Protein AF-A0A699YR90-F1 (afdb_monomer_lite)

Foldseek 3Di:
DDDPDDDDDDDDDCDDPNVVVVVVVVVPDPDAAADADADPVRQVVVVVVPHPYHPHHDCVVVLVPDPVSVVVVVCVVVVD

InterPro domains:
  IPR000121 PEP-utilising enzyme, C-terminal [PF02896] (15-71)
  IPR010121 Pyruvate, phosphate dikinase [PTHR22931] (1-80)
  IPR015813 Pyruvate/Phosphoenolpyruvate kinase-like domain superfamily [SSF51621] (16-79)
  IPR040442 Pyruvate kinase-like domain superfamily [G3DSA:3.20.20.60] (30-80)

Structure (mmCIF, N/CA/C/O backbone):
data_AF-A0A699YR90-F1
#
_entry.id   AF-A0A699YR90-F1
#
loop_
_atom_site.group_PDB
_atom_site.id
_atom_site.type_symbol
_atom_site.label_atom_id
_atom_site.label_alt_id
_atom_site.label_comp_id
_atom_site.label_asym_id
_atom_site.label_entity_id
_atom_site.label_seq_id
_atom_site.pdbx_PDB_ins_code
_atom_site.Cartn_x
_atom_site.Cartn_y
_atom_site.Cartn_z
_atom_site.occupancy
_atom_site.B_iso_or_equiv
_atom_site.auth_seq_id
_atom_site.auth_comp_id
_atom_site.auth_asym_id
_atom_site.auth_atom_id
_atom_site.pdbx_PDB_model_num
ATOM 1 N N . GLU A 1 1 ? -7.024 22.132 -9.701 1.00 78.38 1 GLU A N 1
ATOM 2 C CA . GLU A 1 1 ? -6.625 23.513 -10.050 1.00 78.38 1 GLU A CA 1
ATOM 3 C C . GLU A 1 1 ? -5.293 23.470 -10.785 1.00 78.38 1 GLU A C 1
ATOM 5 O O . GLU A 1 1 ? -4.523 22.547 -10.540 1.00 78.38 1 GLU A O 1
ATOM 10 N N . ILE A 1 2 ? -5.032 24.403 -11.701 1.00 86.00 2 ILE A N 1
ATOM 11 C CA . ILE A 1 2 ? -3.713 24.543 -12.335 1.00 86.00 2 ILE A CA 1
ATOM 12 C C . ILE A 1 2 ? -2.990 25.665 -11.592 1.00 86.00 2 ILE A C 1
ATOM 14 O O . ILE A 1 2 ? -3.432 26.810 -11.637 1.00 86.00 2 ILE A O 1
ATOM 18 N N . VAL A 1 3 ? -1.908 25.328 -10.891 1.00 91.69 3 VAL A N 1
ATOM 19 C CA . VAL A 1 3 ? -1.129 26.269 -10.074 1.00 91.69 3 VAL A CA 1
ATOM 20 C C . VAL A 1 3 ? 0.291 26.349 -10.625 1.00 91.69 3 VAL A C 1
ATOM 22 O O . VAL A 1 3 ? 0.893 25.326 -10.948 1.00 91.69 3 VAL A O 1
ATOM 25 N N . ALA A 1 4 ? 0.823 27.565 -10.763 1.00 92.62 4 ALA A N 1
ATOM 26 C CA . ALA A 1 4 ? 2.171 27.781 -11.274 1.00 92.62 4 ALA A CA 1
ATOM 27 C C . ALA A 1 4 ? 3.240 27.397 -10.233 1.00 92.62 4 ALA A C 1
ATOM 29 O O . ALA A 1 4 ? 3.128 27.726 -9.050 1.00 92.62 4 ALA A O 1
ATOM 30 N N . GLY A 1 5 ? 4.310 26.748 -10.696 1.00 92.69 5 GLY A N 1
ATOM 31 C CA . GLY A 1 5 ? 5.457 26.372 -9.865 1.00 92.69 5 GLY A CA 1
ATOM 32 C C . GLY A 1 5 ? 5.221 25.162 -8.951 1.00 92.69 5 GLY A C 1
ATOM 33 O O . GLY A 1 5 ? 4.136 24.588 -8.893 1.00 92.69 5 GLY A O 1
ATOM 34 N N . LYS A 1 6 ? 6.277 24.749 -8.238 1.00 89.88 6 LYS A N 1
ATOM 35 C CA . LYS A 1 6 ? 6.222 23.625 -7.296 1.00 89.88 6 LYS A CA 1
ATOM 36 C C . LYS A 1 6 ? 5.683 24.108 -5.955 1.00 89.88 6 LYS A C 1
ATOM 38 O O . LYS A 1 6 ? 6.401 24.753 -5.196 1.00 89.88 6 LYS A O 1
ATOM 43 N N . GLN A 1 7 ? 4.432 23.773 -5.673 1.00 92.56 7 GLN A N 1
ATOM 44 C CA . GLN A 1 7 ? 3.832 24.032 -4.370 1.00 92.56 7 GLN A CA 1
ATOM 45 C C . GLN A 1 7 ? 4.213 22.924 -3.374 1.00 92.56 7 GLN A C 1
ATOM 47 O O . GLN A 1 7 ? 4.339 21.761 -3.775 1.00 92.56 7 GLN A O 1
ATOM 52 N N . PRO A 1 8 ? 4.424 23.254 -2.090 1.00 89.75 8 PRO A N 1
ATOM 53 C CA . PRO A 1 8 ? 4.642 22.249 -1.060 1.00 89.75 8 PRO A CA 1
ATOM 54 C C . PRO A 1 8 ? 3.366 21.426 -0.853 1.00 89.75 8 PRO A C 1
ATOM 56 O O . PRO A 1 8 ? 2.269 21.973 -0.756 1.00 89.75 8 PRO A O 1
ATOM 59 N N . LEU A 1 9 ? 3.517 20.105 -0.778 1.00 87.00 9 LEU A N 1
ATOM 60 C CA . LEU A 1 9 ? 2.435 19.200 -0.400 1.00 87.00 9 LEU A CA 1
ATOM 61 C C . LEU A 1 9 ? 2.495 18.974 1.108 1.00 87.00 9 LEU A C 1
ATOM 63 O O . LEU A 1 9 ? 3.568 18.701 1.649 1.00 87.00 9 LEU A O 1
ATOM 67 N N . ALA A 1 10 ? 1.347 19.072 1.774 1.00 82.75 10 ALA A N 1
ATOM 68 C CA . ALA A 1 10 ? 1.241 18.643 3.158 1.00 82.75 10 ALA A CA 1
ATOM 69 C C . ALA A 1 10 ? 1.380 17.110 3.217 1.00 82.75 10 ALA A C 1
ATOM 71 O O . ALA A 1 10 ? 0.729 16.419 2.423 1.00 82.75 10 ALA A O 1
ATOM 72 N N . PRO A 1 11 ? 2.220 16.564 4.113 1.00 72.06 11 PRO A N 1
ATOM 73 C CA . PRO A 1 11 ? 2.280 15.127 4.310 1.00 72.06 11 PRO A CA 1
ATOM 74 C C . PRO A 1 11 ? 0.934 14.636 4.870 1.00 72.06 11 PRO A C 1
ATOM 76 O O . PRO A 1 11 ? 0.351 15.296 5.733 1.00 72.06 11 PRO A O 1
ATOM 79 N N . PRO A 1 12 ? 0.408 13.501 4.387 1.00 69.06 12 PRO A N 1
ATOM 80 C CA . PRO A 1 12 ? -0.800 12.921 4.951 1.00 69.06 12 PRO A CA 1
ATOM 81 C C . PRO A 1 12 ? -0.500 12.363 6.352 1.00 69.06 12 PRO A C 1
ATOM 83 O O . PRO A 1 12 ? 0.322 11.462 6.504 1.00 69.06 12 PRO A O 1
ATOM 86 N N . GLU A 1 13 ? -1.169 12.893 7.379 1.00 72.44 13 GLU A N 1
ATOM 87 C CA . GLU A 1 13 ? -0.983 12.488 8.777 1.00 72.44 13 GLU A CA 1
ATOM 88 C C . GLU A 1 13 ? -2.277 11.919 9.377 1.00 72.44 13 GLU A C 1
ATOM 90 O O . GLU A 1 13 ? -3.315 12.577 9.420 1.00 72.44 13 GLU A O 1
ATOM 95 N N . LEU A 1 14 ? -2.201 10.692 9.902 1.00 68.50 14 LEU A N 1
ATOM 96 C CA . LEU A 1 14 ? -3.196 10.114 10.814 1.00 68.50 14 LEU A CA 1
ATOM 97 C C . LEU A 1 14 ? -2.854 10.531 12.251 1.00 68.50 14 LEU A C 1
ATOM 99 O O . LEU A 1 14 ? -2.465 9.711 13.079 1.00 68.50 14 LEU A O 1
ATOM 103 N N . ALA A 1 15 ? -2.935 11.828 12.533 1.00 74.44 15 ALA A N 1
ATOM 104 C CA . ALA A 1 15 ? -2.612 12.385 13.843 1.00 74.44 15 ALA A CA 1
ATOM 105 C C . ALA A 1 15 ? -3.802 13.148 14.444 1.00 74.44 15 ALA A C 1
ATOM 107 O O . ALA A 1 15 ? -4.742 13.534 13.746 1.00 74.44 15 ALA A O 1
ATOM 108 N N . GLY A 1 16 ? -3.763 13.336 15.765 1.00 85.75 16 GLY A N 1
ATOM 109 C CA . GLY A 1 16 ? -4.766 14.099 16.510 1.00 85.75 16 GLY A CA 1
ATOM 110 C C . GLY A 1 16 ? -6.172 13.495 16.445 1.00 85.75 16 GLY A C 1
ATOM 111 O O . GLY A 1 16 ? -6.362 12.281 16.575 1.00 85.75 16 GLY A O 1
ATOM 112 N N . ASP A 1 17 ? -7.166 14.358 16.244 1.00 90.69 17 ASP A N 1
ATOM 113 C CA . ASP A 1 17 ? -8.585 13.988 16.265 1.00 90.69 17 ASP A CA 1
ATOM 114 C C . ASP A 1 17 ? -8.943 12.965 15.182 1.00 90.69 17 ASP A C 1
ATOM 116 O O . ASP A 1 17 ? -9.738 12.055 15.425 1.00 90.69 17 ASP A O 1
ATOM 120 N N . LEU A 1 18 ? -8.304 13.054 14.009 1.00 87.94 18 LEU A N 1
ATOM 121 C CA . LEU A 1 18 ? -8.529 12.112 12.915 1.00 87.94 18 LEU A CA 1
ATOM 122 C C . LEU A 1 18 ? -8.094 10.696 13.305 1.00 87.94 18 LEU A C 1
ATOM 124 O O . LEU A 1 18 ? -8.825 9.743 13.053 1.00 87.94 18 LEU A O 1
ATOM 128 N N . GLY A 1 19 ? -6.939 10.550 13.960 1.00 90.31 19 GLY A N 1
ATOM 129 C CA . GLY A 1 19 ? -6.464 9.251 14.441 1.00 90.31 19 GLY A CA 1
ATOM 130 C C . GLY A 1 19 ? -7.413 8.634 15.474 1.00 90.31 19 GLY A C 1
ATOM 131 O O . GLY A 1 19 ? -7.759 7.457 15.376 1.00 90.31 19 GLY A O 1
ATOM 132 N N . THR A 1 20 ? -7.900 9.447 16.417 1.00 92.88 20 THR A N 1
ATOM 133 C CA . THR A 1 20 ? -8.877 9.014 17.433 1.00 92.88 20 THR A CA 1
ATOM 134 C C . THR A 1 20 ? -10.180 8.544 16.791 1.00 92.88 20 THR A C 1
ATOM 136 O O . THR A 1 20 ? -10.682 7.466 17.110 1.00 92.88 20 THR A O 1
ATOM 139 N N . PHE A 1 21 ? -10.704 9.317 15.841 1.00 93.69 21 PHE A N 1
ATOM 140 C CA . PHE A 1 21 ? -11.907 8.950 15.105 1.00 93.69 21 PHE A CA 1
ATOM 141 C C . PHE A 1 21 ? -11.718 7.651 14.309 1.00 93.69 21 PHE A C 1
ATOM 143 O O . PHE A 1 21 ? -12.573 6.766 14.354 1.00 93.69 21 PHE A O 1
ATOM 150 N N . MET A 1 22 ? -10.578 7.493 13.631 1.00 93.44 22 MET A N 1
ATOM 151 C CA . MET A 1 22 ? -10.278 6.289 12.854 1.00 93.44 22 MET A CA 1
ATOM 152 C C . MET A 1 22 ? -10.181 5.033 13.726 1.00 93.44 22 MET A C 1
ATOM 154 O O . MET A 1 22 ? -10.626 3.970 13.297 1.00 93.44 22 MET A O 1
ATOM 158 N N . ALA A 1 23 ? -9.719 5.150 14.975 1.00 93.06 23 ALA A N 1
ATOM 159 C CA . ALA A 1 23 ? -9.747 4.037 15.924 1.00 93.06 23 ALA A CA 1
ATOM 160 C C . ALA A 1 23 ? -11.183 3.582 16.255 1.00 93.06 23 ALA A C 1
ATOM 162 O O . ALA A 1 23 ? -11.444 2.382 16.369 1.00 93.06 23 ALA A O 1
ATOM 163 N N . TRP A 1 24 ? -12.140 4.512 16.365 1.00 96.62 24 TRP A N 1
ATOM 164 C CA . TRP A 1 24 ? -13.555 4.161 16.546 1.00 96.62 24 TRP A CA 1
ATOM 165 C C . TRP A 1 24 ? -14.141 3.494 15.302 1.00 96.62 24 TRP A C 1
ATOM 167 O O . TRP A 1 24 ? -14.864 2.504 15.417 1.00 96.62 24 TRP A O 1
ATOM 177 N N . VAL A 1 25 ? -13.796 3.996 14.112 1.00 95.75 25 VAL A N 1
ATOM 178 C CA . VAL A 1 25 ? -14.207 3.395 12.834 1.00 95.75 25 VAL A CA 1
ATOM 179 C C . VAL A 1 25 ? -13.694 1.959 12.721 1.00 95.75 25 VAL A C 1
ATOM 181 O O . VAL A 1 25 ? -14.460 1.059 12.368 1.00 95.75 25 VAL A O 1
ATOM 184 N N . ASP A 1 26 ? -12.429 1.724 13.072 1.00 94.31 26 ASP A N 1
ATOM 185 C CA . ASP A 1 26 ? -11.825 0.391 13.075 1.00 94.31 26 ASP A CA 1
ATOM 186 C C . ASP A 1 26 ? -12.492 -0.563 14.074 1.00 94.31 26 ASP A C 1
ATOM 188 O O . ASP A 1 26 ? -12.650 -1.745 13.768 1.00 94.31 26 ASP A O 1
ATOM 192 N N . GLY A 1 27 ? -12.932 -0.061 15.232 1.00 95.75 27 GLY A N 1
ATOM 193 C CA . GLY A 1 27 ? -13.673 -0.852 16.217 1.00 95.75 27 GLY A CA 1
ATOM 194 C C . GLY A 1 27 ? -15.107 -1.193 15.793 1.00 95.75 27 GLY A C 1
ATOM 195 O O . GLY A 1 27 ? -15.621 -2.249 16.156 1.00 95.75 27 GLY A O 1
ATOM 196 N N . ALA A 1 28 ? -15.756 -0.322 15.016 1.00 97.31 28 ALA A N 1
ATOM 197 C CA . ALA A 1 28 ? -17.142 -0.506 14.585 1.00 97.31 28 ALA A CA 1
ATOM 198 C C . ALA A 1 28 ? -17.281 -1.334 13.296 1.00 97.31 28 ALA A C 1
ATOM 200 O O . ALA A 1 28 ? -18.315 -1.972 13.069 1.00 97.31 28 ALA A O 1
ATOM 201 N N . ARG A 1 29 ? -16.280 -1.312 12.408 1.00 95.62 29 ARG A N 1
ATOM 202 C CA . ARG A 1 29 ? -16.392 -1.965 11.098 1.00 95.62 29 ARG A CA 1
ATOM 203 C C . ARG A 1 29 ? -16.312 -3.488 11.193 1.00 95.62 29 ARG A C 1
ATOM 205 O O . ARG A 1 29 ? -15.498 -4.064 11.905 1.00 95.62 29 ARG A O 1
ATOM 212 N N . ARG A 1 30 ? -17.105 -4.158 10.352 1.00 96.50 30 ARG A N 1
ATOM 213 C CA . ARG A 1 30 ? -17.052 -5.619 10.163 1.00 96.50 30 ARG A CA 1
ATOM 214 C C . ARG A 1 30 ? -16.113 -6.043 9.033 1.00 96.50 30 ARG A C 1
ATOM 216 O O . ARG A 1 30 ? -15.518 -7.116 9.087 1.00 96.50 30 ARG A O 1
ATOM 223 N N . LEU A 1 31 ? -16.033 -5.240 7.972 1.00 96.56 31 LEU A N 1
ATOM 224 C CA . LEU A 1 31 ? -15.231 -5.560 6.793 1.00 96.56 31 LEU A CA 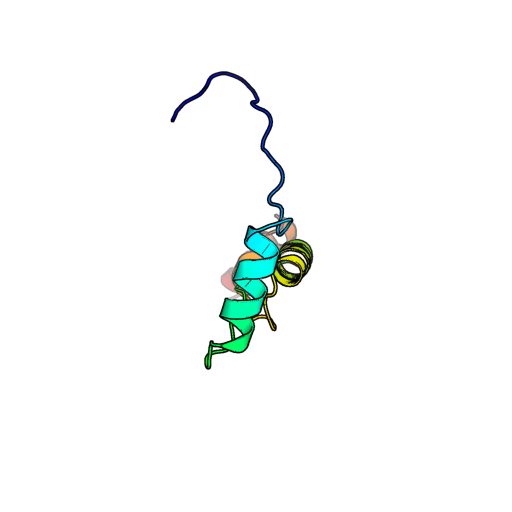1
ATOM 225 C C . LEU A 1 31 ? -13.763 -5.238 7.042 1.00 96.56 31 LEU A C 1
ATOM 227 O O . LEU A 1 31 ? -13.444 -4.202 7.625 1.00 96.56 31 LEU A O 1
ATOM 231 N N . LYS A 1 32 ? -12.875 -6.110 6.553 1.00 95.88 32 LYS A N 1
ATOM 232 C CA . LYS A 1 32 ? -11.449 -5.800 6.457 1.00 95.88 32 LYS A CA 1
ATOM 233 C C . LYS A 1 32 ? -11.203 -4.804 5.330 1.00 95.88 32 LYS A C 1
ATOM 235 O O . LYS A 1 32 ? -11.855 -4.884 4.292 1.00 95.88 32 LYS A O 1
ATOM 240 N N . VAL A 1 33 ? -10.242 -3.909 5.533 1.00 96.31 33 VAL A N 1
ATOM 241 C CA . VAL A 1 33 ? -9.785 -2.972 4.503 1.00 96.31 33 VAL A CA 1
ATOM 242 C C . VAL A 1 33 ? -8.411 -3.430 4.041 1.00 96.31 33 VAL A C 1
ATOM 244 O O . VAL A 1 33 ? -7.463 -3.472 4.825 1.00 96.31 33 VAL A O 1
ATOM 247 N N . LEU A 1 34 ? -8.325 -3.828 2.776 1.00 97.38 34 LEU A N 1
ATOM 248 C CA . LEU A 1 34 ? -7.084 -4.225 2.118 1.00 97.38 34 LEU A CA 1
ATOM 249 C C . LEU A 1 34 ? -6.699 -3.161 1.092 1.00 97.38 34 LEU A C 1
ATOM 251 O O . LEU A 1 34 ? -7.565 -2.448 0.588 1.00 97.38 34 LEU A O 1
ATOM 255 N N . THR A 1 35 ? -5.410 -3.072 0.779 1.00 97.12 35 THR A N 1
ATOM 256 C CA . THR A 1 35 ? -4.906 -2.150 -0.241 1.00 97.12 35 THR A CA 1
ATOM 257 C C . THR A 1 35 ? -4.696 -2.842 -1.583 1.00 97.12 35 THR A C 1
ATOM 259 O O . THR A 1 35 ? -4.415 -4.041 -1.638 1.00 97.12 35 THR A O 1
ATOM 262 N N . ASN A 1 36 ? -4.766 -2.066 -2.659 1.00 96.94 36 ASN A N 1
ATOM 263 C CA . ASN A 1 36 ? -4.232 -2.466 -3.952 1.00 96.94 36 ASN A CA 1
ATOM 264 C C . ASN A 1 36 ? -2.829 -1.868 -4.056 1.00 96.94 36 ASN A C 1
ATOM 266 O O . ASN A 1 36 ? -2.693 -0.646 -4.057 1.00 96.94 36 ASN A O 1
ATOM 270 N N . ALA A 1 37 ? -1.803 -2.715 -4.074 1.00 96.44 37 ALA A N 1
ATOM 271 C CA . ALA A 1 37 ? -0.414 -2.274 -4.058 1.00 96.44 37 ALA A CA 1
ATOM 272 C C . ALA A 1 37 ? 0.459 -3.223 -4.878 1.00 96.44 37 ALA A C 1
ATOM 274 O O . ALA A 1 37 ? 0.459 -4.433 -4.642 1.00 96.44 37 ALA A O 1
ATOM 275 N N . ASP A 1 38 ? 1.231 -2.640 -5.795 1.00 94.00 38 ASP A N 1
ATOM 276 C CA . ASP A 1 38 ? 2.039 -3.381 -6.768 1.00 94.00 38 ASP A CA 1
ATOM 277 C C . ASP A 1 38 ? 3.547 -3.226 -6.504 1.00 94.00 38 ASP A C 1
ATOM 279 O O . ASP A 1 38 ? 4.358 -4.006 -7.007 1.00 94.00 38 ASP A O 1
ATOM 283 N N . THR A 1 39 ? 3.939 -2.238 -5.687 1.00 92.12 39 THR A N 1
ATOM 284 C CA . THR A 1 39 ? 5.331 -2.004 -5.286 1.00 92.12 39 THR A CA 1
ATOM 285 C C . THR A 1 39 ? 5.519 -2.112 -3.767 1.00 92.12 39 THR A C 1
ATOM 287 O O . THR A 1 39 ? 4.585 -1.863 -2.995 1.00 92.12 39 THR A O 1
ATOM 290 N N . PRO A 1 40 ? 6.739 -2.435 -3.291 1.00 94.00 40 PRO A N 1
ATOM 291 C CA . PRO A 1 40 ? 7.036 -2.446 -1.858 1.00 94.00 40 PRO A CA 1
ATOM 292 C C . PRO A 1 40 ? 6.807 -1.092 -1.173 1.00 94.00 40 PRO A C 1
ATOM 294 O O . PRO A 1 40 ? 6.413 -1.061 -0.008 1.00 94.00 40 PRO A O 1
ATOM 297 N N . ALA A 1 41 ? 7.037 0.018 -1.885 1.00 93.75 41 ALA A N 1
ATOM 298 C CA . ALA A 1 41 ? 6.836 1.364 -1.357 1.00 93.75 41 ALA A CA 1
ATOM 299 C C . ALA A 1 41 ? 5.347 1.641 -1.095 1.00 93.75 41 ALA A C 1
ATOM 301 O O . ALA A 1 41 ? 4.993 2.070 0.003 1.00 93.75 41 ALA A O 1
ATOM 302 N N . ASP A 1 42 ? 4.479 1.299 -2.051 1.00 93.81 42 ASP A N 1
ATOM 303 C CA . ASP A 1 42 ? 3.026 1.467 -1.910 1.00 93.81 42 ASP A CA 1
ATOM 304 C C . ASP A 1 42 ? 2.472 0.598 -0.776 1.00 93.81 42 ASP A C 1
ATOM 306 O O . ASP A 1 42 ? 1.654 1.047 0.026 1.00 93.81 42 ASP A O 1
ATOM 310 N N . ALA A 1 43 ? 2.953 -0.645 -0.668 1.00 95.56 43 ALA A N 1
ATOM 311 C CA . ALA A 1 43 ? 2.553 -1.555 0.400 1.00 95.56 43 ALA A CA 1
ATOM 312 C C . ALA A 1 43 ? 2.972 -1.034 1.787 1.00 95.56 43 ALA A C 1
ATOM 314 O O . ALA A 1 43 ? 2.195 -1.115 2.743 1.00 95.56 43 ALA A O 1
ATOM 315 N N . ALA A 1 44 ? 4.184 -0.481 1.902 1.00 95.19 44 ALA A N 1
ATOM 316 C CA . ALA A 1 44 ? 4.673 0.116 3.139 1.00 95.19 44 ALA A CA 1
ATOM 317 C C . ALA A 1 44 ? 3.853 1.348 3.538 1.00 95.19 44 ALA A C 1
ATOM 319 O O . ALA A 1 44 ? 3.506 1.486 4.710 1.00 95.19 44 ALA A O 1
ATOM 320 N N . GLU A 1 45 ? 3.507 2.208 2.579 1.00 92.69 45 GLU A N 1
ATOM 321 C CA . GLU A 1 45 ? 2.694 3.395 2.831 1.00 92.69 45 GLU A CA 1
ATOM 322 C C . GLU A 1 45 ? 1.269 3.020 3.242 1.00 92.69 45 GLU A C 1
ATOM 324 O O . GLU A 1 45 ? 0.795 3.439 4.295 1.00 92.69 45 GLU A O 1
ATOM 329 N N . ALA A 1 46 ? 0.614 2.128 2.498 1.00 93.69 46 ALA A N 1
ATOM 330 C CA . ALA A 1 46 ? -0.733 1.667 2.819 1.00 93.69 46 ALA A CA 1
ATOM 331 C C . ALA A 1 46 ? -0.829 1.036 4.216 1.00 93.69 46 ALA A C 1
ATOM 333 O O . ALA A 1 46 ? -1.830 1.20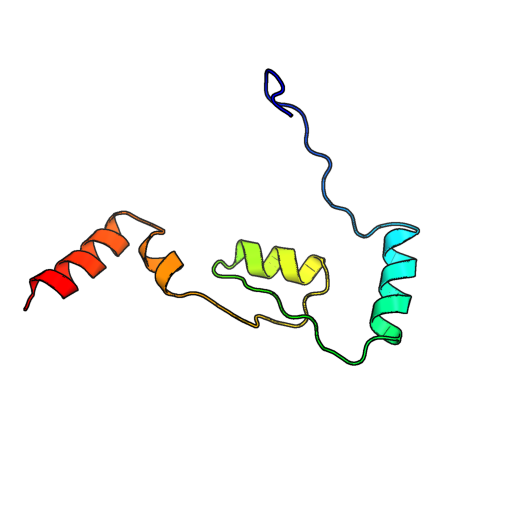2 4.917 1.00 93.69 46 ALA A O 1
ATOM 334 N N . ARG A 1 47 ? 0.230 0.347 4.660 1.00 93.44 47 ARG A N 1
ATOM 335 C CA . ARG A 1 47 ? 0.298 -0.207 6.014 1.00 93.44 47 ARG A CA 1
ATOM 336 C C . ARG A 1 47 ? 0.322 0.882 7.090 1.00 93.44 47 ARG A C 1
ATOM 338 O O . ARG A 1 47 ? -0.286 0.679 8.138 1.00 93.44 47 ARG A O 1
ATOM 345 N N . LYS A 1 48 ? 0.970 2.029 6.849 1.00 91.19 48 LYS A N 1
ATOM 346 C CA . LYS A 1 48 ? 0.946 3.177 7.780 1.00 91.19 48 LYS A CA 1
ATOM 347 C C . LYS A 1 48 ? -0.465 3.747 7.939 1.00 91.19 48 LYS A C 1
ATOM 349 O O . LYS A 1 48 ? -0.809 4.195 9.025 1.00 91.19 48 LYS A O 1
ATOM 354 N N . PHE A 1 49 ? -1.288 3.656 6.892 1.00 88.94 49 PHE A N 1
ATOM 355 C CA . PHE A 1 49 ? -2.691 4.088 6.897 1.00 88.94 49 PHE A CA 1
ATOM 356 C C . PHE A 1 49 ? -3.689 3.032 7.399 1.00 88.94 49 PHE A C 1
ATOM 358 O O . PHE A 1 49 ? -4.897 3.232 7.296 1.00 88.94 49 PHE A O 1
ATOM 365 N N . GLY A 1 50 ? -3.214 1.910 7.949 1.00 91.12 50 GLY A N 1
ATOM 366 C CA . GLY A 1 50 ? -4.080 0.897 8.559 1.00 91.12 50 GLY A CA 1
ATOM 367 C C . GLY A 1 50 ? -4.608 -0.171 7.597 1.00 91.12 50 GLY A C 1
ATOM 368 O O . GLY A 1 50 ? -5.471 -0.963 7.983 1.00 91.12 50 GLY A O 1
ATOM 369 N N . ALA A 1 51 ? -4.085 -0.258 6.366 1.00 95.06 51 ALA A N 1
ATOM 370 C CA . ALA A 1 51 ? -4.415 -1.372 5.481 1.00 95.06 51 ALA A CA 1
ATOM 371 C C . ALA A 1 51 ? -3.998 -2.711 6.115 1.00 95.06 51 ALA A C 1
ATOM 373 O O . ALA A 1 51 ? -2.876 -2.881 6.598 1.00 95.06 51 ALA A O 1
ATOM 374 N N . GLN A 1 52 ? -4.898 -3.692 6.082 1.00 95.56 52 GLN A N 1
ATOM 375 C CA . GLN A 1 52 ? -4.740 -4.972 6.786 1.00 95.56 52 GLN A CA 1
ATOM 376 C C . GLN A 1 52 ? -4.123 -6.076 5.916 1.00 95.56 52 GLN A C 1
ATOM 378 O O . GLN A 1 52 ? -4.165 -7.253 6.275 1.00 95.56 52 GLN A O 1
ATOM 383 N N . GLY A 1 53 ? -3.578 -5.703 4.761 1.00 95.56 53 GLY A N 1
ATOM 384 C CA . GLY A 1 53 ? -2.984 -6.599 3.777 1.00 95.56 53 GLY A CA 1
ATOM 385 C C . GLY A 1 53 ? -3.171 -6.075 2.357 1.00 95.56 53 GLY A C 1
ATOM 386 O O . GLY A 1 53 ? -3.753 -5.008 2.149 1.00 95.56 53 GLY A O 1
ATOM 387 N N . ILE A 1 54 ? -2.689 -6.849 1.385 1.00 97.62 54 ILE A N 1
ATOM 388 C CA . ILE A 1 54 ? -2.838 -6.564 -0.045 1.00 97.62 54 ILE A CA 1
ATOM 389 C C . ILE A 1 54 ? -4.009 -7.391 -0.576 1.00 97.62 54 ILE A C 1
ATOM 391 O O . ILE A 1 54 ? -4.005 -8.615 -0.469 1.00 97.62 54 ILE A O 1
ATOM 395 N N . GLY A 1 55 ? -5.024 -6.716 -1.109 1.00 97.00 55 GLY A N 1
ATOM 396 C CA . GLY A 1 55 ? -6.196 -7.340 -1.725 1.00 97.00 55 GLY A CA 1
ATOM 397 C C . GLY A 1 55 ? -5.998 -7.611 -3.213 1.00 97.00 55 GLY A C 1
ATOM 398 O O . GLY A 1 55 ? -6.566 -8.563 -3.742 1.00 97.00 55 GLY A O 1
ATOM 399 N N . LEU A 1 56 ? -5.165 -6.803 -3.874 1.00 97.12 56 LEU A N 1
ATOM 400 C CA . LEU A 1 56 ? -4.807 -6.963 -5.277 1.00 97.12 56 LEU A CA 1
ATOM 401 C C . LEU A 1 56 ? -3.383 -6.457 -5.519 1.00 97.12 56 LEU A C 1
ATOM 403 O O . LEU A 1 56 ? -3.071 -5.311 -5.201 1.00 97.12 56 LEU A O 1
ATOM 407 N N . CYS A 1 57 ? -2.556 -7.312 -6.113 1.00 95.44 57 CYS A N 1
ATOM 408 C CA . CYS A 1 57 ? -1.261 -6.952 -6.681 1.00 95.44 57 CYS A CA 1
ATOM 409 C C . CYS A 1 57 ? -1.313 -7.263 -8.179 1.00 95.44 57 CYS A C 1
ATOM 411 O O . CYS A 1 57 ? -1.498 -8.417 -8.573 1.00 95.44 57 CYS A O 1
ATOM 413 N N . ARG A 1 58 ? -1.217 -6.228 -9.011 1.00 94.00 58 ARG A N 1
ATOM 414 C CA . ARG A 1 58 ? -1.255 -6.313 -10.472 1.00 94.00 58 ARG A CA 1
ATOM 415 C C . ARG A 1 58 ? 0.152 -6.531 -10.994 1.00 94.00 58 ARG A C 1
ATOM 417 O O . ARG A 1 58 ? 0.943 -5.599 -11.143 1.00 94.00 58 ARG A O 1
ATOM 424 N N . THR A 1 59 ? 0.460 -7.786 -11.296 1.00 90.06 59 THR A N 1
ATOM 425 C CA . THR A 1 59 ? 1.780 -8.179 -11.808 1.00 90.06 59 THR A CA 1
ATOM 426 C C . THR A 1 59 ? 2.131 -7.502 -13.131 1.00 90.06 59 THR A C 1
ATOM 428 O O . THR A 1 59 ? 3.302 -7.273 -13.419 1.00 90.06 59 THR A O 1
ATOM 431 N N . GLU A 1 60 ? 1.131 -7.099 -13.912 1.00 88.38 60 GLU A N 1
ATOM 432 C CA . GLU A 1 60 ? 1.288 -6.411 -15.187 1.00 88.38 60 GLU A CA 1
ATOM 433 C C . GLU A 1 60 ? 2.045 -5.091 -15.025 1.00 88.38 60 GLU A C 1
ATOM 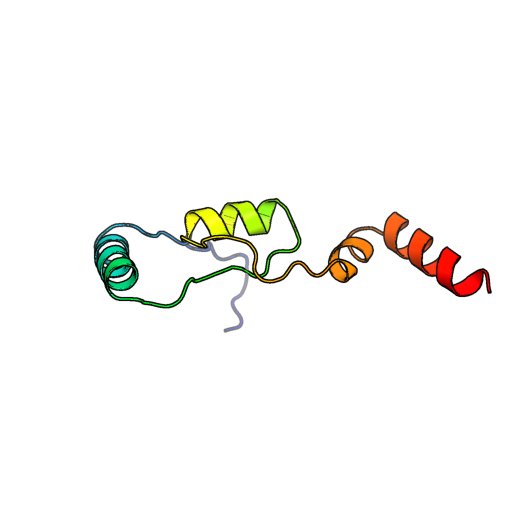435 O O . GLU A 1 60 ? 2.940 -4.780 -15.812 1.00 88.38 60 GLU A O 1
ATOM 440 N N . HIS A 1 61 ? 1.761 -4.347 -13.953 1.00 85.94 61 HI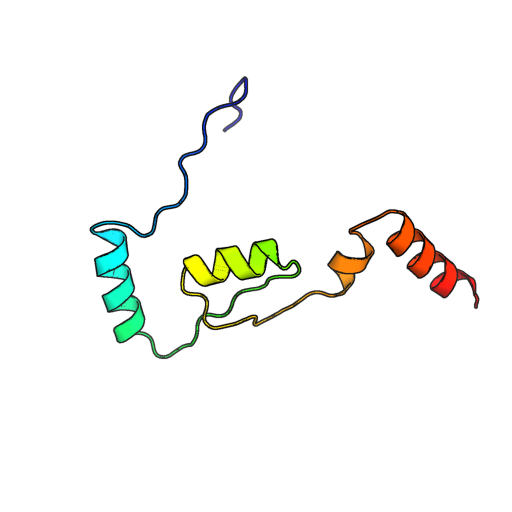S A N 1
ATOM 441 C CA . HIS A 1 61 ? 2.449 -3.093 -13.643 1.00 85.94 61 HIS A CA 1
ATOM 442 C C . HIS A 1 61 ? 3.940 -3.307 -13.352 1.00 85.94 61 HIS A C 1
ATOM 444 O O . HIS A 1 61 ? 4.759 -2.421 -13.595 1.00 85.94 61 HIS A O 1
ATOM 450 N N . MET A 1 62 ? 4.327 -4.509 -12.916 1.00 84.62 62 MET A N 1
ATOM 451 C CA . MET A 1 62 ? 5.725 -4.847 -12.666 1.00 84.62 62 MET A CA 1
ATOM 452 C C . MET A 1 62 ? 6.528 -5.026 -13.958 1.00 84.62 62 MET A C 1
ATOM 454 O O . MET A 1 62 ? 7.752 -4.873 -13.915 1.00 84.62 62 MET A O 1
ATOM 458 N N . PHE A 1 63 ? 5.884 -5.343 -15.089 1.00 83.69 63 PHE A N 1
ATOM 459 C CA . PHE A 1 63 ? 6.556 -5.449 -16.391 1.00 83.69 63 PHE A CA 1
ATOM 460 C C . PHE A 1 63 ? 6.783 -4.086 -17.040 1.00 83.69 63 PHE A C 1
ATOM 462 O O . PHE A 1 63 ? 7.757 -3.924 -17.767 1.00 83.69 63 PHE A O 1
ATOM 469 N N . PHE A 1 64 ? 5.937 -3.099 -16.740 1.00 80.62 64 PHE A N 1
ATOM 470 C CA . PHE A 1 64 ? 6.087 -1.726 -17.232 1.00 80.62 64 PHE A CA 1
ATOM 471 C C . PHE A 1 64 ? 7.080 -0.883 -16.420 1.00 80.62 64 PHE A C 1
ATOM 473 O O . PHE A 1 64 ? 7.366 0.250 -16.791 1.00 80.62 64 PHE A O 1
ATOM 480 N N . ALA A 1 65 ? 7.631 -1.433 -15.334 1.00 79.81 65 ALA A N 1
ATOM 481 C CA . ALA A 1 65 ? 8.530 -0.720 -14.431 1.00 79.81 65 ALA A CA 1
ATOM 482 C C . ALA A 1 65 ? 9.924 -0.424 -15.023 1.00 79.81 65 ALA A C 1
ATOM 484 O O . ALA A 1 65 ? 10.623 0.448 -14.512 1.00 79.81 65 ALA A O 1
ATOM 485 N N . SER A 1 66 ? 10.358 -1.140 -16.067 1.00 87.69 66 SER A N 1
ATOM 486 C CA . SER A 1 66 ? 11.632 -0.864 -16.744 1.00 87.69 66 SER A CA 1
ATOM 487 C C . SER A 1 66 ? 11.626 -1.291 -18.209 1.00 87.69 66 SER A C 1
ATOM 489 O O . SER A 1 66 ? 10.935 -2.238 -18.593 1.00 87.69 66 SER A O 1
ATOM 491 N N . GLU A 1 67 ? 12.453 -0.634 -19.028 1.00 87.75 67 GLU A N 1
ATOM 492 C CA . GLU A 1 67 ? 12.620 -0.997 -20.441 1.00 87.75 67 GLU A CA 1
ATOM 493 C C . GLU A 1 67 ? 13.084 -2.448 -20.623 1.00 87.75 67 GLU A C 1
ATOM 495 O O . GLU A 1 67 ? 12.630 -3.131 -21.538 1.00 87.75 67 GLU A O 1
ATOM 500 N N . GLU A 1 68 ? 13.927 -2.953 -19.719 1.00 91.44 68 GLU A N 1
ATOM 501 C CA . GLU A 1 68 ? 14.396 -4.34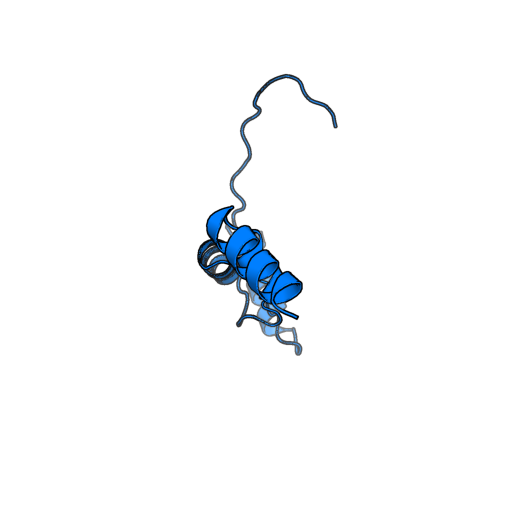2 -19.732 1.00 91.44 68 GLU A CA 1
ATOM 502 C C . GLU A 1 68 ? 13.238 -5.340 -19.590 1.00 91.44 68 GLU A C 1
ATOM 504 O O . GLU A 1 68 ? 13.151 -6.314 -20.345 1.00 91.44 68 GLU A O 1
ATOM 509 N N . ARG A 1 69 ? 12.319 -5.086 -18.652 1.00 88.56 69 ARG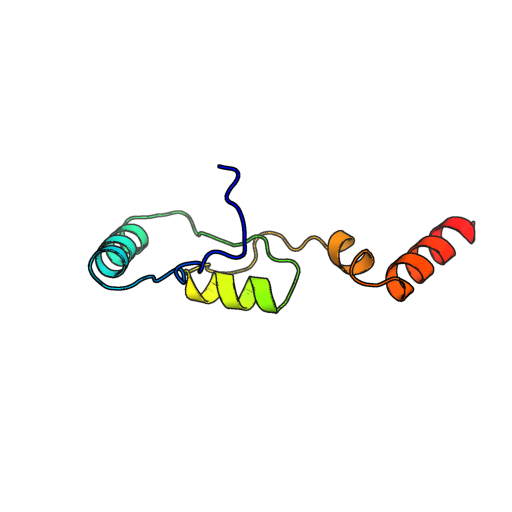 A N 1
ATOM 510 C CA . ARG A 1 69 ? 11.159 -5.951 -18.401 1.00 88.56 69 ARG A CA 1
ATOM 511 C C . ARG A 1 69 ? 10.147 -5.876 -19.539 1.00 88.56 69 ARG A C 1
ATOM 513 O O . ARG A 1 69 ? 9.631 -6.912 -19.958 1.00 88.56 69 ARG A O 1
ATOM 520 N N . ILE A 1 70 ? 9.945 -4.686 -20.106 1.00 91.75 70 ILE A N 1
ATOM 521 C CA . ILE A 1 70 ? 9.139 -4.501 -21.319 1.00 91.75 70 ILE A CA 1
ATOM 522 C C . ILE A 1 70 ? 9.754 -5.289 -22.482 1.00 91.75 70 ILE A C 1
ATOM 524 O O . ILE A 1 70 ? 9.041 -5.990 -23.200 1.00 91.75 70 ILE A O 1
ATOM 528 N N . ALA A 1 71 ? 11.074 -5.216 -22.670 1.00 90.50 71 ALA A N 1
ATOM 529 C CA . ALA A 1 71 ? 11.767 -5.947 -23.724 1.00 90.50 71 ALA A CA 1
ATOM 530 C C . ALA A 1 71 ? 11.678 -7.468 -23.527 1.00 90.50 71 ALA A C 1
ATOM 532 O O . ALA A 1 71 ? 11.472 -8.191 -24.500 1.00 90.50 71 ALA A O 1
ATOM 533 N N . ALA A 1 72 ? 11.780 -7.961 -22.288 1.00 89.81 72 ALA A N 1
ATOM 534 C CA . ALA A 1 72 ? 11.582 -9.374 -21.968 1.00 89.81 72 ALA A CA 1
ATOM 535 C C . ALA A 1 72 ? 10.165 -9.851 -22.322 1.00 89.81 72 ALA A C 1
ATOM 537 O O . ALA A 1 72 ? 10.017 -10.871 -22.996 1.00 89.81 72 ALA A O 1
ATOM 538 N N . MET A 1 73 ? 9.140 -9.075 -21.953 1.00 89.56 73 MET A N 1
ATOM 539 C CA . MET A 1 73 ? 7.751 -9.393 -22.285 1.00 89.56 73 MET A CA 1
ATOM 540 C C . MET A 1 73 ? 7.511 -9.371 -23.799 1.00 89.56 73 MET A C 1
ATOM 542 O O . MET A 1 73 ? 6.883 -10.273 -24.346 1.00 89.56 73 MET A O 1
ATOM 546 N N . ARG A 1 74 ? 8.073 -8.384 -24.509 1.00 90.88 74 ARG A N 1
ATOM 547 C CA . ARG A 1 74 ? 7.997 -8.320 -25.976 1.00 90.88 74 ARG A CA 1
ATOM 548 C C . ARG A 1 74 ? 8.651 -9.537 -26.622 1.00 90.88 74 ARG A C 1
ATOM 550 O O . ARG A 1 74 ? 8.016 -10.154 -27.465 1.00 90.88 74 ARG A O 1
ATOM 557 N N . ARG A 1 75 ? 9.862 -9.931 -26.202 1.00 91.38 75 ARG A N 1
ATOM 558 C CA . ARG A 1 75 ? 10.539 -11.133 -26.728 1.00 91.38 75 ARG A CA 1
ATOM 559 C C . ARG A 1 75 ? 9.688 -12.391 -26.577 1.00 91.38 75 ARG A C 1
ATOM 561 O O . ARG A 1 75 ? 9.620 -13.164 -27.520 1.00 91.38 75 ARG A O 1
ATOM 568 N N . MET A 1 76 ? 9.021 -12.571 -25.437 1.00 90.62 76 MET A N 1
ATOM 569 C CA . MET A 1 76 ? 8.099 -13.692 -25.228 1.00 90.62 76 MET A CA 1
ATOM 570 C C . MET A 1 76 ? 6.947 -13.688 -26.248 1.00 90.62 76 MET A C 1
ATOM 572 O O . MET A 1 76 ? 6.604 -14.738 -26.778 1.00 90.62 76 MET A O 1
ATOM 576 N N . VAL A 1 77 ? 6.366 -12.520 -26.542 1.00 89.69 77 VAL A N 1
ATOM 577 C CA . VAL A 1 77 ? 5.241 -12.392 -27.487 1.00 89.69 77 VAL A CA 1
ATOM 578 C C . VAL A 1 77 ? 5.656 -12.700 -28.931 1.00 89.69 77 VAL A C 1
ATOM 580 O O . VAL A 1 77 ? 4.901 -13.360 -29.634 1.00 89.69 77 VAL A O 1
ATOM 583 N N . VAL A 1 78 ? 6.838 -12.250 -29.376 1.00 92.56 78 VAL A N 1
ATOM 584 C CA . VAL A 1 78 ? 7.311 -12.461 -30.767 1.00 92.56 78 VAL A CA 1
ATOM 585 C C . VAL A 1 78 ? 8.042 -13.799 -30.967 1.00 92.56 78 VAL A C 1
ATOM 587 O O . VAL A 1 78 ? 8.462 -14.100 -32.075 1.00 92.56 78 VAL A O 1
ATOM 590 N N . ALA A 1 79 ? 8.237 -14.599 -29.915 1.00 82.75 79 ALA A N 1
ATOM 591 C CA . ALA A 1 79 ? 8.869 -15.920 -30.014 1.00 82.75 79 ALA A CA 1
ATOM 592 C C . ALA A 1 79 ? 7.922 -17.023 -30.535 1.00 82.75 79 ALA A C 1
ATOM 594 O O . ALA A 1 79 ? 8.323 -18.188 -30.561 1.00 82.75 79 ALA A O 1
ATOM 595 N N . GLN A 1 80 ? 6.684 -16.666 -30.896 1.00 50.38 80 GLN A N 1
ATOM 596 C CA . GLN A 1 80 ? 5.716 -17.549 -31.555 1.00 50.38 80 GLN A CA 1
ATOM 597 C C . GLN A 1 80 ? 5.931 -17.613 -33.065 1.00 50.38 80 GLN A C 1
ATOM 599 O O . GLN A 1 80 ? 6.228 -16.554 -33.663 1.00 50.38 80 GLN A O 1
#

pLDDT: mean 89.89, std 7.92, range [50.38, 97.62]

Secondary structure (DSSP, 8-state):
---SS-PPPPPP---HHHHHHHHHHHHH--S---EE-SSHHHHHHHHHTT--SEEE--HHHHHTT-HHHHHHHHHHHHT-

Organism: Haematococcus lacustris (NCBI:txid44745)

Radius of gyration: 19.05 Å; chains: 1; bounding box: 32×45×49 Å

Sequence (80 aa):
EIVAGKQPLAPPELAGDLGTFMAWVDGARRLKVLTNADTPADAAEARKFGAQGIGLCRTEHMFFASEERIAAMRRMVVAQ